Protein AF-A0A349SEW2-F1 (afdb_monomer_lite)

Structure (mmCIF, N/CA/C/O backbone):
data_AF-A0A349SEW2-F1
#
_entry.id   AF-A0A349SEW2-F1
#
loop_
_atom_site.group_PDB
_atom_site.id
_atom_site.type_symbol
_atom_site.label_atom_id
_atom_site.label_alt_id
_atom_site.label_comp_id
_atom_site.label_asym_id
_atom_site.label_entity_id
_atom_site.label_seq_id
_atom_site.pdbx_PDB_ins_code
_atom_site.Cartn_x
_atom_site.Cartn_y
_atom_site.Cartn_z
_atom_site.occupancy
_atom_site.B_iso_or_equiv
_atom_site.auth_seq_id
_atom_site.auth_comp_id
_atom_site.auth_asym_id
_atom_site.auth_atom_id
_atom_site.pdbx_PDB_model_num
ATOM 1 N N . PRO A 1 1 ? -11.422 -7.385 4.756 1.00 82.00 1 PRO A N 1
ATOM 2 C CA . PRO A 1 1 ? -11.006 -6.207 5.560 1.00 82.00 1 PRO A CA 1
ATOM 3 C C . PRO A 1 1 ? -10.818 -5.003 4.628 1.00 82.00 1 PRO A C 1
ATOM 5 O O . PRO A 1 1 ? -10.514 -5.236 3.455 1.00 82.00 1 PRO A O 1
ATOM 8 N N . PRO A 1 2 ? -11.020 -3.761 5.100 1.00 93.88 2 PRO A N 1
ATOM 9 C CA . PRO A 1 2 ? -10.695 -2.562 4.334 1.00 93.88 2 PRO A CA 1
ATOM 10 C C . PRO A 1 2 ? -9.209 -2.535 3.959 1.00 93.88 2 PRO A C 1
ATOM 12 O O . PRO A 1 2 ? -8.353 -2.984 4.724 1.00 93.88 2 PRO A O 1
ATOM 15 N N . ARG A 1 3 ? -8.908 -2.062 2.750 1.00 96.00 3 ARG A N 1
ATOM 16 C CA . ARG A 1 3 ? -7.550 -2.027 2.199 1.00 96.00 3 ARG A CA 1
ATOM 17 C C . ARG A 1 3 ? -7.356 -0.760 1.388 1.00 96.00 3 ARG A C 1
ATOM 19 O O . ARG A 1 3 ? -8.271 -0.347 0.679 1.00 96.00 3 ARG A O 1
ATOM 26 N N . PHE A 1 4 ? -6.150 -0.212 1.440 1.00 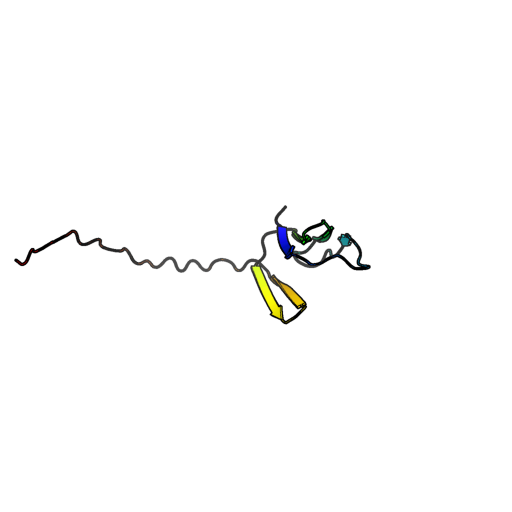96.00 4 PHE A N 1
ATOM 27 C CA . PHE A 1 4 ? -5.680 0.787 0.487 1.00 96.00 4 PHE A CA 1
ATOM 28 C C . PHE A 1 4 ? -4.566 0.162 -0.352 1.00 96.00 4 PHE A C 1
ATOM 30 O O . PHE A 1 4 ? -3.709 -0.535 0.190 1.00 96.00 4 PHE A O 1
ATOM 37 N N . ILE A 1 5 ? -4.614 0.331 -1.671 1.00 96.75 5 ILE A N 1
ATOM 38 C CA . ILE A 1 5 ? -3.719 -0.362 -2.603 1.00 96.7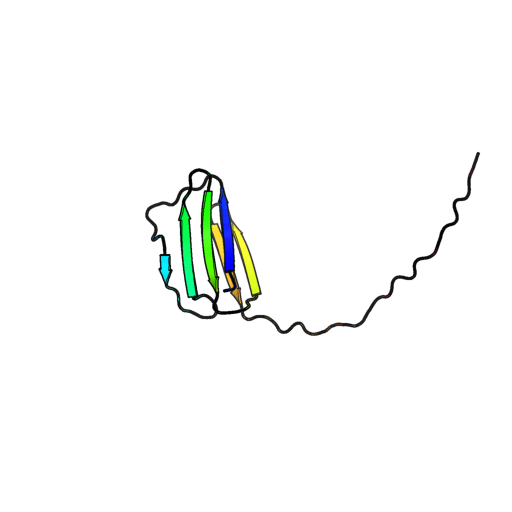5 5 ILE A CA 1
ATOM 39 C C . ILE A 1 5 ? -3.050 0.676 -3.495 1.00 96.75 5 ILE A C 1
ATOM 41 O O . ILE A 1 5 ? -3.733 1.503 -4.094 1.00 96.75 5 ILE A O 1
ATOM 45 N N . LEU A 1 6 ? -1.726 0.593 -3.600 1.00 96.06 6 LEU A N 1
ATOM 46 C CA . LEU A 1 6 ? -0.929 1.352 -4.555 1.00 96.06 6 LEU A CA 1
ATOM 47 C C . LEU A 1 6 ? -0.246 0.398 -5.527 1.00 96.06 6 LEU A C 1
ATOM 49 O O . LEU A 1 6 ? 0.433 -0.536 -5.106 1.00 96.06 6 LEU A O 1
ATOM 53 N N . ASP A 1 7 ? -0.400 0.664 -6.819 1.00 95.50 7 ASP A N 1
ATOM 54 C CA . ASP A 1 7 ? 0.319 -0.032 -7.880 1.00 95.50 7 ASP A CA 1
ATOM 55 C C . ASP A 1 7 ? 1.414 0.878 -8.444 1.00 95.50 7 ASP A C 1
ATOM 57 O O . ASP A 1 7 ? 1.143 1.977 -8.928 1.00 95.50 7 ASP A O 1
ATOM 61 N N . PHE A 1 8 ? 2.655 0.402 -8.396 1.00 94.12 8 PHE A N 1
ATOM 62 C CA . PHE A 1 8 ? 3.821 1.056 -8.976 1.00 94.12 8 PHE A CA 1
ATOM 63 C C . PHE A 1 8 ? 4.239 0.307 -10.244 1.00 94.12 8 PHE A C 1
ATOM 65 O O . PHE A 1 8 ? 4.932 -0.710 -10.181 1.00 94.12 8 PHE A O 1
ATOM 72 N N . PHE A 1 9 ? 3.799 0.797 -11.401 1.00 94.12 9 PHE A N 1
ATOM 73 C CA . PHE A 1 9 ? 4.128 0.211 -12.703 1.00 94.12 9 PHE A CA 1
ATOM 74 C C . PHE A 1 9 ? 5.574 0.503 -13.108 1.00 94.12 9 PHE A C 1
ATOM 76 O O . PHE A 1 9 ? 6.078 1.604 -12.889 1.00 94.12 9 PHE A O 1
ATOM 83 N N . GLY A 1 10 ? 6.247 -0.487 -13.694 1.00 92.69 10 GLY A N 1
ATOM 84 C CA . GLY A 1 10 ? 7.656 -0.388 -14.089 1.00 92.69 10 GLY A CA 1
ATOM 85 C C . GLY A 1 10 ? 8.640 -0.336 -12.914 1.00 92.69 10 GLY A C 1
ATOM 86 O O . GLY A 1 10 ? 9.841 -0.184 -13.129 1.00 92.69 10 GLY A O 1
ATOM 87 N N . VAL A 1 11 ? 8.152 -0.477 -11.678 1.00 91.06 11 VAL A N 1
ATOM 88 C CA . VAL A 1 11 ? 8.969 -0.517 -10.463 1.00 91.06 11 VAL A CA 1
ATOM 89 C C . VAL A 1 11 ? 9.096 -1.959 -9.995 1.00 91.06 11 VAL A C 1
ATOM 91 O O . VAL A 1 11 ? 8.103 -2.683 -9.912 1.00 91.06 11 VAL A O 1
ATOM 94 N N . ARG A 1 12 ? 10.326 -2.359 -9.664 1.00 89.69 12 ARG A N 1
ATOM 95 C CA . ARG A 1 12 ? 10.642 -3.663 -9.075 1.00 89.69 12 ARG A CA 1
ATOM 96 C C . ARG A 1 12 ? 10.960 -3.522 -7.603 1.00 89.69 12 ARG A C 1
ATOM 98 O O . ARG A 1 12 ? 11.597 -2.549 -7.188 1.00 89.69 12 ARG A O 1
ATOM 105 N N . LEU A 1 13 ? 10.564 -4.524 -6.830 1.00 85.12 13 LEU A N 1
ATOM 106 C CA . LEU A 1 13 ? 10.897 -4.569 -5.420 1.00 85.12 13 LEU A CA 1
ATOM 107 C C . LEU A 1 13 ? 12.402 -4.824 -5.240 1.00 85.12 13 LEU A C 1
ATOM 109 O O . LEU A 1 13 ? 12.955 -5.795 -5.753 1.00 85.12 13 LEU A O 1
ATOM 113 N N . GLY A 1 14 ? 13.071 -3.933 -4.507 1.00 82.50 14 GLY A N 1
ATOM 114 C CA . GLY A 1 14 ? 14.455 -4.134 -4.079 1.00 82.50 14 GLY A CA 1
ATOM 115 C C . GLY A 1 14 ? 14.569 -5.162 -2.946 1.00 82.50 14 GLY A C 1
ATOM 116 O O . GLY A 1 14 ? 13.701 -6.008 -2.740 1.00 82.50 14 GLY A O 1
ATOM 117 N N . LYS A 1 15 ? 15.636 -5.068 -2.146 1.00 80.69 15 LYS A N 1
ATOM 118 C CA . LYS A 1 15 ? 15.777 -5.857 -0.910 1.00 80.69 15 LYS A CA 1
ATOM 119 C C . LYS A 1 15 ? 14.901 -5.258 0.197 1.00 80.69 15 LYS A C 1
ATOM 121 O O . LYS A 1 15 ? 15.406 -4.558 1.068 1.00 80.69 15 LYS A O 1
ATOM 126 N N . VAL A 1 16 ? 13.594 -5.480 0.122 1.00 81.31 16 VAL A N 1
ATOM 127 C CA . VAL A 1 16 ? 12.619 -5.048 1.135 1.00 81.31 16 VAL A CA 1
ATOM 128 C C . VAL A 1 16 ? 11.770 -6.245 1.544 1.00 81.31 16 VAL A C 1
ATOM 130 O O . VAL A 1 16 ? 11.477 -7.116 0.721 1.00 81.31 16 VAL A O 1
ATOM 133 N N . ASP A 1 17 ? 11.378 -6.292 2.815 1.00 83.88 17 ASP A N 1
ATOM 134 C CA . ASP A 1 17 ? 10.483 -7.324 3.324 1.00 83.88 17 ASP A CA 1
ATOM 135 C C . ASP A 1 17 ? 9.130 -7.287 2.605 1.00 83.88 17 ASP A C 1
ATOM 137 O O . ASP A 1 17 ? 8.508 -6.239 2.425 1.00 83.88 17 ASP A O 1
ATOM 141 N N . LYS A 1 18 ? 8.646 -8.465 2.205 1.00 90.38 18 LYS A N 1
ATOM 142 C CA . LYS A 1 18 ? 7.357 -8.604 1.508 1.00 90.38 18 LYS A CA 1
ATOM 143 C C . LYS A 1 18 ? 6.156 -8.375 2.424 1.00 90.38 18 LYS A C 1
ATOM 145 O O . LYS A 1 18 ? 5.056 -8.151 1.928 1.00 90.38 18 LYS A O 1
ATOM 150 N N . SER A 1 19 ? 6.347 -8.465 3.736 1.00 93.50 19 SER A N 1
ATOM 151 C CA . SER A 1 19 ? 5.313 -8.204 4.731 1.00 93.50 19 SER A CA 1
ATOM 152 C C . SER A 1 19 ? 5.925 -7.512 5.939 1.00 93.50 19 SER A C 1
ATOM 154 O O . SER A 1 19 ? 6.929 -7.977 6.477 1.00 93.50 19 SER A O 1
ATOM 156 N N . ILE A 1 20 ? 5.319 -6.400 6.345 1.00 93.81 20 ILE A N 1
ATOM 157 C CA . ILE A 1 20 ? 5.753 -5.583 7.473 1.00 93.81 20 ILE A CA 1
ATOM 158 C C . ILE A 1 20 ? 4.572 -5.478 8.446 1.00 93.81 20 ILE A C 1
ATOM 160 O O . ILE A 1 20 ? 3.599 -4.782 8.138 1.00 93.81 20 ILE A O 1
ATOM 164 N N . PRO A 1 21 ? 4.619 -6.144 9.615 1.00 94.00 21 PRO A N 1
ATOM 165 C CA . PRO A 1 21 ? 3.603 -5.956 10.640 1.00 94.00 21 PRO A CA 1
ATOM 166 C C . PRO A 1 21 ? 3.742 -4.554 11.244 1.00 94.00 21 PRO A C 1
ATOM 168 O O . PRO A 1 21 ? 4.823 -4.172 11.692 1.00 94.00 21 PRO A O 1
ATOM 171 N N . VAL A 1 22 ? 2.646 -3.793 11.281 1.00 92.81 22 VAL A N 1
ATOM 172 C CA . VAL A 1 22 ? 2.640 -2.421 11.815 1.00 92.81 22 VAL A CA 1
ATOM 173 C C . VAL A 1 22 ? 1.902 -2.360 13.149 1.00 92.81 22 VAL A C 1
ATOM 175 O O . VAL A 1 22 ? 2.454 -1.863 14.131 1.00 92.81 22 VAL A O 1
ATOM 178 N N . LYS A 1 23 ? 0.665 -2.874 13.186 1.00 87.94 23 LYS A N 1
ATOM 179 C CA . LYS A 1 23 ? -0.223 -2.923 14.359 1.00 87.94 23 LYS A CA 1
ATOM 180 C C . LYS A 1 23 ? -0.319 -1.581 15.094 1.00 87.94 23 LYS A C 1
ATOM 182 O O . LYS A 1 23 ? -0.236 -1.523 16.322 1.00 87.94 23 LYS A O 1
ATOM 187 N N . ARG A 1 24 ? -0.464 -0.484 14.342 1.00 86.44 24 ARG A N 1
ATOM 188 C CA . ARG A 1 24 ? -0.510 0.883 14.885 1.00 86.44 24 ARG A CA 1
ATOM 189 C C . ARG A 1 24 ? -1.652 1.677 14.268 1.00 86.44 24 ARG A C 1
ATOM 191 O O . ARG A 1 24 ? -1.716 1.863 13.055 1.00 86.44 24 ARG A O 1
ATOM 198 N N . GL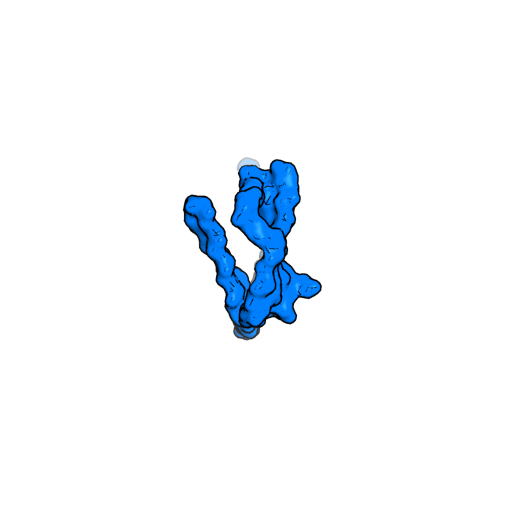Y A 1 25 ? -2.508 2.228 15.128 1.00 89.38 25 GLY A N 1
ATOM 199 C CA . GLY A 1 25 ? -3.681 2.977 14.688 1.00 89.38 25 GLY A CA 1
ATOM 200 C C . GLY A 1 25 ? -4.616 2.082 13.876 1.00 89.38 25 GLY A C 1
ATOM 201 O O . GLY A 1 25 ? -4.968 0.995 14.320 1.00 89.38 25 GLY A O 1
ATOM 202 N N . VAL A 1 26 ? -5.006 2.539 12.685 1.00 92.81 26 VAL A N 1
ATOM 203 C CA . VAL A 1 26 ? -5.897 1.796 11.779 1.00 92.81 26 VAL A CA 1
ATOM 204 C C . VAL A 1 26 ? -5.151 0.849 10.828 1.00 92.81 26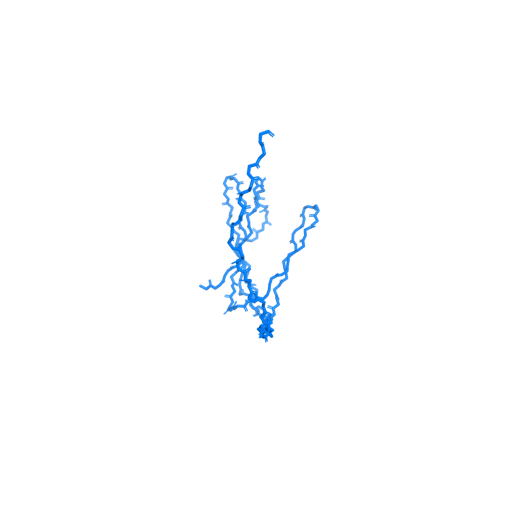 VAL A C 1
ATOM 206 O O . VAL A 1 26 ? -5.796 0.059 10.147 1.00 92.81 26 VAL A O 1
ATOM 209 N N . LEU A 1 27 ? -3.814 0.905 10.783 1.00 94.06 27 LEU A N 1
ATOM 210 C CA . LEU A 1 27 ? -2.979 0.093 9.896 1.00 94.06 27 LEU A CA 1
ATOM 211 C C . LEU A 1 27 ? -2.504 -1.181 10.614 1.00 94.06 27 LEU A C 1
ATOM 213 O O . LEU A 1 27 ? -1.809 -1.108 11.633 1.00 94.06 27 LEU A O 1
ATOM 217 N N . ASP A 1 28 ? -2.879 -2.338 10.073 1.00 94.50 28 ASP A N 1
ATOM 218 C CA . ASP A 1 28 ? -2.535 -3.656 10.616 1.00 94.50 28 AS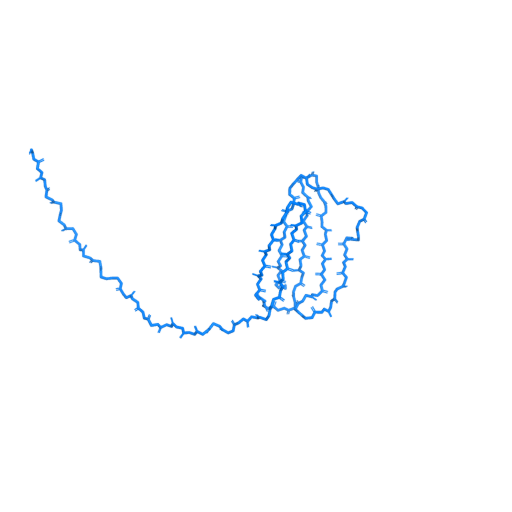P A CA 1
ATOM 219 C C . ASP A 1 28 ? -1.165 -4.120 10.106 1.00 94.50 28 ASP A C 1
ATOM 221 O O . ASP A 1 28 ? -0.197 -4.210 10.865 1.00 94.50 28 ASP A O 1
ATOM 225 N N . ASP A 1 29 ? -1.047 -4.321 8.796 1.00 95.94 29 ASP A N 1
ATOM 226 C CA . ASP A 1 29 ? 0.198 -4.685 8.130 1.00 95.94 29 ASP A CA 1
ATOM 227 C C . ASP A 1 29 ? 0.298 -4.062 6.727 1.00 95.94 29 ASP A C 1
ATOM 229 O O . ASP A 1 29 ? -0.660 -3.501 6.173 1.00 95.94 29 ASP A O 1
ATOM 233 N N . ILE A 1 30 ? 1.508 -4.121 6.175 1.00 95.62 30 ILE A N 1
ATOM 234 C CA . ILE A 1 30 ? 1.807 -3.726 4.802 1.00 95.62 30 ILE A CA 1
ATOM 235 C C . ILE A 1 30 ? 2.321 -4.956 4.071 1.00 95.62 30 ILE A C 1
ATOM 237 O O . ILE A 1 30 ? 3.304 -5.563 4.492 1.00 95.62 30 ILE A O 1
ATOM 241 N N . VAL A 1 31 ? 1.685 -5.300 2.956 1.00 96.56 31 VAL A N 1
ATOM 242 C CA . VAL A 1 31 ? 2.079 -6.420 2.102 1.00 96.56 31 VAL A CA 1
ATOM 243 C C . VAL A 1 31 ? 2.509 -5.890 0.748 1.00 96.56 31 VAL A C 1
ATOM 245 O O . VAL A 1 31 ? 1.785 -5.124 0.115 1.00 96.56 31 VAL A O 1
ATOM 248 N N . THR A 1 32 ? 3.665 -6.343 0.278 1.00 95.88 32 THR A N 1
ATOM 249 C CA . THR A 1 32 ? 4.174 -6.015 -1.049 1.00 95.88 32 THR A CA 1
ATOM 250 C C . THR A 1 32 ? 4.152 -7.248 -1.941 1.00 95.88 32 THR A C 1
ATOM 252 O O . THR A 1 32 ? 4.679 -8.305 -1.587 1.00 95.88 32 THR A O 1
ATOM 255 N N . VAL A 1 33 ? 3.543 -7.109 -3.114 1.00 94.56 33 VAL A N 1
ATOM 256 C CA . VAL A 1 33 ? 3.462 -8.143 -4.144 1.00 94.56 33 VAL A CA 1
ATOM 257 C C . VAL A 1 33 ? 4.190 -7.632 -5.377 1.00 94.56 33 VAL A C 1
ATOM 259 O O . VAL A 1 33 ? 3.750 -6.677 -6.009 1.00 94.56 33 VAL A O 1
ATOM 262 N N . ASP A 1 34 ? 5.308 -8.267 -5.704 1.00 93.31 34 ASP A N 1
ATOM 263 C CA . ASP A 1 34 ? 6.087 -7.953 -6.900 1.00 93.31 34 ASP A CA 1
ATOM 264 C C . ASP A 1 34 ? 5.665 -8.858 -8.062 1.00 93.31 34 ASP A C 1
ATOM 266 O O . ASP A 1 34 ? 5.412 -10.053 -7.878 1.00 93.31 34 ASP A O 1
ATOM 270 N N . SER A 1 35 ? 5.573 -8.275 -9.250 1.00 90.06 35 SER A N 1
ATOM 271 C CA . SER A 1 35 ? 5.207 -8.944 -10.499 1.00 90.06 35 SER A CA 1
ATOM 272 C C . SER A 1 35 ? 6.027 -8.371 -11.654 1.00 90.06 35 SER A C 1
ATOM 274 O O . SER A 1 35 ? 6.847 -7.476 -11.455 1.00 90.06 35 SER A O 1
ATOM 276 N N . GLU A 1 36 ? 5.868 -8.911 -12.863 1.00 89.00 36 GLU A N 1
ATOM 277 C CA . GLU A 1 36 ? 6.702 -8.509 -13.998 1.00 89.00 36 GLU A CA 1
ATOM 278 C C . GLU A 1 36 ? 6.532 -7.031 -14.393 1.00 89.00 36 GLU A C 1
ATOM 280 O O . GLU A 1 36 ? 7.493 -6.340 -14.732 1.00 89.00 36 GLU A O 1
ATOM 285 N N . ASP A 1 37 ? 5.311 -6.528 -14.313 1.00 93.62 37 ASP A N 1
ATOM 286 C CA . ASP A 1 37 ? 4.918 -5.203 -14.784 1.00 93.62 37 ASP A CA 1
ATOM 287 C C . ASP A 1 37 ? 4.812 -4.170 -13.658 1.00 93.62 37 ASP A C 1
ATOM 289 O O . ASP A 1 37 ? 4.856 -2.964 -13.919 1.00 93.62 37 ASP A O 1
ATOM 293 N N . ARG A 1 38 ? 4.662 -4.620 -12.407 1.00 95.25 38 ARG A N 1
ATOM 294 C CA . ARG A 1 38 ? 4.413 -3.731 -11.272 1.00 95.25 38 ARG A CA 1
ATOM 295 C C . ARG A 1 38 ? 4.823 -4.303 -9.923 1.00 95.25 38 ARG A C 1
ATOM 297 O O . ARG A 1 38 ? 4.759 -5.511 -9.690 1.00 95.25 38 ARG A O 1
ATOM 304 N N . THR A 1 39 ? 5.074 -3.390 -8.995 1.00 95.25 39 THR A N 1
ATOM 305 C CA . THR A 1 39 ? 5.061 -3.654 -7.556 1.00 95.25 39 THR A CA 1
ATOM 306 C C . THR A 1 39 ? 3.752 -3.134 -6.966 1.00 95.25 39 THR A C 1
ATOM 308 O O . THR A 1 39 ? 3.452 -1.946 -7.070 1.00 95.25 39 THR A O 1
ATOM 311 N N . ARG A 1 40 ? 2.974 -4.002 -6.320 1.00 96.31 40 ARG A N 1
ATOM 312 C CA . ARG A 1 40 ? 1.758 -3.635 -5.587 1.00 96.31 40 ARG A CA 1
ATOM 313 C C . ARG A 1 40 ? 2.049 -3.547 -4.096 1.00 96.31 40 ARG A C 1
ATOM 315 O O . ARG A 1 40 ? 2.505 -4.524 -3.510 1.00 96.31 40 ARG A O 1
ATOM 322 N N . VAL A 1 41 ? 1.699 -2.431 -3.473 1.00 96.25 41 VAL A N 1
ATOM 323 C CA . VAL A 1 41 ? 1.732 -2.246 -2.018 1.00 96.25 41 VAL A CA 1
ATOM 324 C C . VAL A 1 41 ? 0.302 -2.224 -1.489 1.00 96.25 41 VAL A C 1
ATOM 326 O O . VAL A 1 41 ? -0.541 -1.461 -1.959 1.00 96.25 41 VAL A O 1
ATOM 329 N N . ILE A 1 42 ? 0.021 -3.086 -0.520 1.00 96.94 42 ILE A N 1
ATOM 330 C CA . ILE A 1 42 ? -1.291 -3.278 0.094 1.00 96.94 42 ILE A CA 1
ATOM 331 C C . ILE A 1 42 ? -1.175 -2.895 1.563 1.00 96.94 42 ILE A C 1
ATOM 333 O O . ILE A 1 42 ? -0.451 -3.535 2.318 1.00 96.94 42 ILE A O 1
ATOM 337 N N . PHE A 1 43 ? -1.927 -1.883 1.969 1.00 96.81 43 PHE A N 1
ATOM 338 C CA . PHE A 1 43 ? -2.076 -1.475 3.359 1.00 96.81 43 PHE A CA 1
ATOM 339 C C . PHE A 1 43 ? -3.355 -2.125 3.897 1.00 96.81 43 PHE A C 1
ATOM 341 O O . PHE A 1 43 ? -4.457 -1.728 3.495 1.00 96.81 43 PHE A O 1
ATOM 348 N N . ASN A 1 44 ? -3.239 -3.151 4.746 1.00 96.00 44 ASN A N 1
ATOM 349 C CA . ASN A 1 44 ? -4.414 -3.773 5.360 1.00 96.00 44 ASN A CA 1
ATOM 350 C C . ASN A 1 44 ? -4.846 -2.971 6.585 1.00 96.00 44 ASN A C 1
ATOM 352 O O . ASN A 1 44 ? -4.041 -2.652 7.458 1.00 96.00 44 ASN A O 1
ATOM 356 N N . LEU A 1 45 ? -6.134 -2.647 6.644 1.00 95.12 45 LEU A N 1
ATOM 357 C CA . LEU A 1 45 ? -6.681 -1.768 7.664 1.00 95.12 45 LEU A CA 1
ATOM 358 C C . LEU A 1 45 ? -7.623 -2.530 8.598 1.00 95.12 45 LEU A C 1
ATOM 360 O O . LEU A 1 45 ? -8.383 -3.404 8.173 1.00 95.12 45 LEU A O 1
ATOM 364 N N . LEU A 1 46 ? -7.612 -2.135 9.870 1.00 93.25 46 LEU A N 1
ATOM 365 C CA . LEU A 1 46 ? -8.498 -2.664 10.910 1.00 93.25 46 LEU A CA 1
ATOM 366 C C . LEU A 1 46 ? -9.923 -2.091 10.817 1.00 93.25 46 LEU A C 1
ATOM 368 O O . LEU A 1 46 ? -10.856 -2.653 11.385 1.00 93.25 46 LEU A O 1
ATOM 372 N N . GLY A 1 47 ? -10.109 -0.982 10.095 1.00 91.75 47 GLY A N 1
ATOM 373 C CA . GLY A 1 47 ? -11.391 -0.294 9.965 1.00 91.75 47 GLY A CA 1
ATOM 374 C C . GLY A 1 47 ? -11.379 0.790 8.890 1.00 91.75 47 GLY A C 1
ATOM 375 O O . GLY A 1 47 ? -10.417 0.927 8.134 1.00 91.75 47 GLY A O 1
ATOM 376 N N . ALA A 1 48 ? -12.471 1.553 8.809 1.00 89.88 48 ALA A N 1
ATOM 377 C CA . ALA A 1 48 ? -12.547 2.717 7.932 1.00 89.88 48 ALA A CA 1
ATOM 378 C C . ALA A 1 48 ? -11.540 3.792 8.373 1.00 89.88 48 ALA A C 1
ATOM 380 O O . ALA A 1 48 ? -11.352 4.013 9.568 1.00 89.88 48 ALA A O 1
ATOM 381 N N . ALA A 1 49 ? -10.921 4.468 7.406 1.00 90.75 49 ALA A N 1
ATOM 382 C CA . ALA A 1 49 ? -9.915 5.500 7.627 1.00 90.75 49 ALA A CA 1
ATOM 383 C C . ALA A 1 49 ? -10.072 6.613 6.590 1.00 90.75 49 ALA A C 1
ATOM 385 O O . ALA A 1 49 ? -10.476 6.354 5.453 1.00 90.75 49 ALA A O 1
ATOM 386 N N . THR A 1 50 ? -9.711 7.839 6.961 1.00 92.75 50 THR A N 1
ATOM 387 C CA . THR A 1 50 ? -9.408 8.873 5.964 1.00 92.75 50 THR A CA 1
ATOM 388 C C . THR A 1 50 ? -8.031 8.593 5.371 1.00 92.75 50 THR A C 1
ATOM 390 O O . THR A 1 50 ? -7.136 8.119 6.074 1.00 92.75 50 THR A O 1
ATOM 393 N N . VAL A 1 51 ? -7.856 8.859 4.075 1.00 93.69 51 VAL A N 1
ATOM 394 C CA . VAL A 1 51 ? -6.584 8.634 3.379 1.00 93.69 51 VAL A CA 1
ATOM 395 C C . VAL A 1 51 ? -6.139 9.924 2.710 1.00 93.69 51 VAL A C 1
ATOM 397 O O . VAL A 1 51 ? -6.872 10.482 1.895 1.00 93.69 51 VAL A O 1
ATOM 400 N N . THR A 1 52 ? -4.922 10.357 3.025 1.00 95.38 52 THR A N 1
ATOM 401 C CA . THR A 1 52 ? -4.243 11.450 2.324 1.00 95.38 52 THR A CA 1
ATOM 402 C C . THR A 1 52 ? -2.986 10.901 1.671 1.00 95.38 52 THR A C 1
ATOM 404 O O . THR A 1 52 ? -2.191 10.226 2.323 1.00 95.38 52 THR A O 1
ATOM 407 N N . GLN A 1 53 ? -2.795 11.206 0.392 1.00 95.50 53 GLN A N 1
ATOM 408 C CA . GLN A 1 53 ? -1.621 10.805 -0.372 1.00 95.50 53 GLN A CA 1
ATOM 409 C C . GLN A 1 53 ? -0.898 12.046 -0.887 1.00 95.50 53 GLN A C 1
ATOM 411 O O . GLN A 1 53 ? -1.519 12.939 -1.463 1.00 95.50 53 GLN A O 1
ATOM 416 N N . THR A 1 54 ? 0.418 12.079 -0.719 1.00 97.06 54 THR A N 1
ATOM 417 C CA . THR A 1 54 ? 1.290 13.056 -1.375 1.00 97.06 54 THR A CA 1
ATOM 418 C C . THR A 1 54 ? 2.395 12.330 -2.128 1.00 97.06 54 THR A C 1
ATOM 420 O O . THR A 1 54 ? 2.833 11.247 -1.739 1.00 97.06 54 THR A O 1
ATOM 423 N N . SER A 1 55 ? 2.826 12.908 -3.244 1.00 95.44 55 SER A N 1
ATOM 424 C CA . SER A 1 55 ? 3.862 12.332 -4.098 1.00 95.44 55 SER A CA 1
ATOM 425 C C . SER A 1 55 ? 4.928 13.366 -4.422 1.00 95.44 55 SER A C 1
ATOM 427 O O . SER A 1 55 ? 4.611 14.504 -4.771 1.00 95.44 55 SER A O 1
ATOM 429 N N . SER A 1 56 ? 6.181 12.940 -4.370 1.00 94.88 56 SER A N 1
ATOM 430 C CA . SER A 1 56 ? 7.341 13.642 -4.913 1.00 94.88 56 SER A CA 1
ATOM 431 C C . SER A 1 56 ? 8.139 12.666 -5.792 1.00 94.88 56 SER A C 1
ATOM 433 O O . SER A 1 56 ? 7.829 11.470 -5.817 1.00 94.88 56 SER A O 1
ATOM 435 N N . PRO A 1 57 ? 9.131 13.127 -6.575 1.00 94.62 57 PRO A N 1
ATOM 436 C CA . PRO A 1 57 ? 9.920 12.226 -7.407 1.00 94.62 57 PRO A CA 1
ATOM 437 C C . PRO A 1 57 ? 10.517 11.073 -6.586 1.00 94.62 57 PRO A C 1
ATOM 439 O O . PRO A 1 57 ? 11.284 11.294 -5.653 1.00 94.62 57 PRO A O 1
ATOM 442 N N . GLY A 1 58 ? 10.133 9.841 -6.924 1.00 89.75 58 GLY A N 1
ATOM 443 C CA . GLY A 1 58 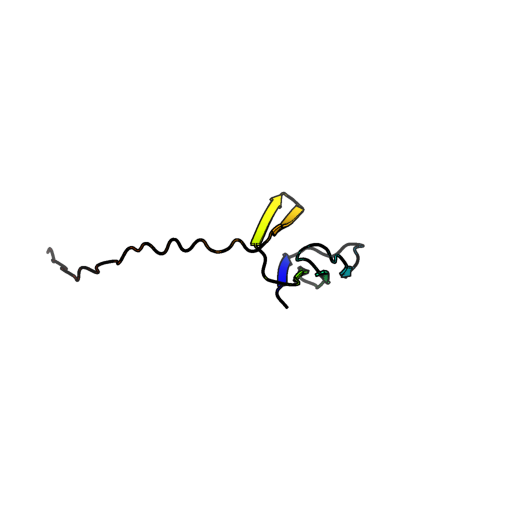? 10.606 8.621 -6.264 1.00 89.75 58 GLY A CA 1
ATOM 444 C C . GLY A 1 58 ? 9.986 8.309 -4.896 1.00 89.75 58 GLY A C 1
ATOM 445 O O . GLY A 1 58 ? 10.337 7.283 -4.319 1.00 89.75 58 GLY A O 1
ATOM 446 N N . VAL A 1 59 ? 9.071 9.135 -4.372 1.00 93.56 59 VAL A N 1
ATOM 447 C CA . VAL A 1 59 ? 8.474 8.928 -3.042 1.00 93.56 59 VAL A CA 1
ATOM 448 C C . VAL A 1 59 ? 6.965 9.146 -3.080 1.00 93.56 59 VAL A C 1
ATOM 450 O O . VAL A 1 59 ? 6.472 10.169 -3.550 1.00 93.56 59 VAL A O 1
ATOM 453 N N . VAL A 1 60 ? 6.223 8.190 -2.522 1.00 95.12 60 VAL A N 1
ATOM 454 C CA . VAL A 1 60 ? 4.791 8.331 -2.240 1.00 95.12 60 VAL A CA 1
ATOM 455 C C . VAL A 1 60 ? 4.582 8.178 -0.742 1.00 95.12 60 VAL A C 1
ATOM 457 O O . VAL A 1 60 ? 4.925 7.149 -0.162 1.00 95.12 60 VAL A O 1
ATOM 460 N N . THR A 1 61 ? 4.000 9.201 -0.127 1.00 96.06 61 THR A N 1
ATOM 461 C CA . THR A 1 61 ? 3.637 9.210 1.288 1.00 96.06 61 THR A CA 1
ATOM 462 C C . THR A 1 61 ? 2.135 9.006 1.401 1.00 96.06 61 THR A C 1
ATOM 464 O O . THR A 1 61 ? 1.356 9.752 0.808 1.00 96.06 61 THR A O 1
ATOM 467 N N . VAL A 1 62 ? 1.728 8.006 2.181 1.00 95.69 62 VAL A N 1
ATOM 468 C CA . VAL A 1 62 ? 0.322 7.732 2.492 1.00 95.69 62 VAL A CA 1
ATOM 469 C C . VAL A 1 62 ? 0.109 7.910 3.987 1.00 95.69 62 VAL A C 1
ATOM 471 O O . VAL A 1 62 ? 0.797 7.287 4.794 1.00 95.69 62 VAL A O 1
ATOM 474 N N . SER A 1 63 ? -0.861 8.743 4.344 1.00 94.62 63 SER A N 1
ATOM 475 C CA . SER A 1 63 ? -1.260 9.009 5.722 1.00 94.62 63 SER A CA 1
ATOM 476 C C . SER A 1 63 ? -2.679 8.505 5.951 1.00 94.62 63 SER A C 1
ATOM 478 O O . SER A 1 63 ? -3.597 8.869 5.215 1.00 94.62 63 SER A O 1
ATOM 480 N N . PHE A 1 64 ? -2.855 7.696 6.995 1.00 93.81 64 PHE A N 1
ATOM 481 C CA . PHE A 1 64 ? -4.153 7.179 7.420 1.00 93.81 64 PHE A CA 1
ATOM 482 C C . PHE A 1 64 ? -4.618 7.914 8.676 1.00 93.81 64 PHE A C 1
ATOM 484 O O . PHE A 1 64 ? -3.948 7.864 9.709 1.00 93.81 64 PHE A O 1
ATOM 491 N N . GLY A 1 65 ? -5.757 8.595 8.584 1.00 90.06 65 GLY A N 1
ATOM 492 C CA . GLY A 1 65 ? -6.398 9.285 9.701 1.00 90.06 65 GLY A CA 1
ATOM 493 C C . GLY A 1 65 ? -7.642 8.552 10.198 1.00 90.06 65 GLY A C 1
ATOM 494 O O . GLY A 1 65 ? -8.131 7.603 9.577 1.00 90.06 65 GLY A O 1
ATOM 495 N N . SER A 1 66 ? -8.194 9.015 11.319 1.00 81.62 66 SER A N 1
ATOM 496 C CA . SER A 1 66 ? -9.513 8.569 11.768 1.00 81.62 66 SER A CA 1
ATOM 497 C C . SER A 1 66 ? -10.582 8.940 10.727 1.00 81.62 66 SER A C 1
ATOM 499 O O . SER A 1 66 ? -10.461 9.967 10.048 1.00 81.62 66 SER A O 1
ATOM 501 N N . PRO A 1 67 ? -11.630 8.114 10.557 1.00 71.50 67 PRO A N 1
ATOM 502 C CA . PRO A 1 67 ? -12.774 8.495 9.747 1.00 71.50 67 PRO A CA 1
ATOM 503 C C . PRO A 1 67 ? -13.400 9.740 10.379 1.00 71.50 67 PRO A C 1
ATOM 505 O O . PRO A 1 67 ? -13.870 9.696 11.516 1.00 71.50 67 PRO A O 1
ATOM 508 N N . GLN A 1 68 ? -13.363 10.867 9.667 1.00 60.19 68 GLN A N 1
ATOM 509 C CA . GLN A 1 68 ? -14.087 12.054 10.097 1.00 60.19 68 GLN A CA 1
ATOM 510 C C . GLN A 1 68 ? -15.581 11.722 10.012 1.00 60.19 68 GLN A C 1
ATOM 512 O O . GLN A 1 68 ? -16.026 11.282 8.947 1.00 60.19 68 GLN A O 1
ATOM 517 N N . PRO A 1 69 ? -16.367 11.897 11.091 1.00 55.84 69 PRO A N 1
ATOM 518 C CA . PRO A 1 69 ? -17.813 11.841 10.976 1.00 55.84 69 PRO A CA 1
ATOM 519 C C . PRO A 1 69 ? -18.201 12.830 9.884 1.00 55.84 69 PRO A C 1
ATOM 521 O O . PRO A 1 69 ? -17.816 13.999 9.952 1.00 55.84 69 PRO A O 1
ATOM 524 N N . ALA A 1 70 ? -18.901 12.367 8.851 1.00 54.94 70 ALA A N 1
ATOM 525 C CA . ALA A 1 70 ? -19.475 13.277 7.880 1.00 54.94 70 ALA A CA 1
ATOM 526 C C . ALA A 1 70 ? -20.421 14.199 8.657 1.00 54.94 70 ALA A C 1
ATOM 528 O O . ALA A 1 70 ? -21.502 13.779 9.069 1.00 54.94 70 ALA A O 1
ATOM 529 N N . THR A 1 71 ? -20.002 15.437 8.923 1.00 46.53 71 THR A N 1
ATOM 530 C CA . THR A 1 71 ? -20.929 16.481 9.341 1.00 46.53 71 THR A CA 1
ATOM 531 C C . THR A 1 71 ? -21.945 16.574 8.216 1.00 46.53 71 THR A C 1
ATOM 533 O O . THR A 1 71 ? -21.611 16.986 7.107 1.00 46.53 71 THR A O 1
ATOM 536 N N . ALA A 1 72 ? -23.159 16.100 8.481 1.00 49.22 72 ALA A N 1
ATOM 537 C CA . ALA A 1 72 ? -24.272 16.178 7.560 1.00 49.22 72 ALA A CA 1
ATOM 538 C C . ALA A 1 72 ? -24.617 17.655 7.329 1.00 49.22 72 ALA A C 1
ATOM 540 O O . ALA A 1 72 ? -25.496 18.210 7.977 1.00 49.22 72 ALA A O 1
ATOM 541 N N . ALA A 1 73 ? -23.931 18.299 6.389 1.00 48.41 73 ALA A N 1
ATOM 542 C CA . ALA A 1 73 ? -24.439 19.480 5.712 1.00 48.41 73 ALA A CA 1
ATOM 543 C C . ALA A 1 73 ? -25.328 19.000 4.557 1.00 48.41 73 ALA A C 1
ATOM 545 O O . ALA A 1 73 ? -25.021 19.167 3.380 1.00 48.41 73 ALA A O 1
ATOM 546 N N . ALA A 1 74 ? -26.427 18.336 4.917 1.00 52.56 74 ALA A N 1
ATOM 547 C CA . ALA A 1 74 ? -27.576 18.205 4.043 1.00 52.56 74 ALA A CA 1
ATOM 548 C C . ALA A 1 74 ? -28.395 19.496 4.178 1.00 52.56 74 ALA A C 1
ATOM 550 O O . ALA A 1 74 ? -29.357 19.553 4.938 1.00 52.56 74 ALA A O 1
ATOM 551 N N . THR A 1 75 ? -28.003 20.537 3.444 1.00 48.19 75 THR A N 1
ATOM 552 C CA . THR A 1 75 ? -28.867 21.696 3.188 1.00 48.19 75 THR A CA 1
ATOM 553 C C . THR A 1 75 ? -28.813 21.955 1.688 1.00 48.19 75 THR A C 1
ATOM 555 O O . THR A 1 75 ? -27.761 22.266 1.139 1.00 48.19 75 THR A O 1
ATOM 558 N N . GLY A 1 76 ? -29.922 21.635 1.021 1.00 51.31 76 GLY A N 1
ATOM 559 C CA . GLY A 1 76 ? -29.949 21.235 -0.381 1.00 51.31 76 GLY A CA 1
ATOM 560 C C . GLY A 1 76 ? -29.848 22.339 -1.425 1.00 51.31 76 GLY A C 1
ATOM 561 O O . GLY A 1 76 ? -29.959 23.525 -1.138 1.00 51.31 76 GLY A O 1
ATOM 562 N N . VAL A 1 77 ? -29.736 21.890 -2.676 1.00 42.56 77 VAL A N 1
ATOM 563 C CA . VAL A 1 77 ? -30.177 22.638 -3.854 1.00 42.56 77 VAL A CA 1
ATOM 564 C C . VAL A 1 77 ? -30.891 21.654 -4.780 1.00 42.56 77 VAL A C 1
ATOM 566 O O . VAL A 1 77 ? -30.271 20.780 -5.382 1.00 42.56 77 VAL A O 1
ATOM 569 N N . SER A 1 78 ? -32.215 21.780 -4.856 1.00 52.72 78 SER A N 1
ATOM 570 C CA . SER A 1 78 ? -33.031 21.187 -5.915 1.00 52.72 78 SER A CA 1
ATOM 571 C C . SER A 1 78 ? -32.740 21.923 -7.223 1.00 52.72 78 SER A C 1
ATOM 573 O O . SER A 1 78 ? -32.825 23.148 -7.263 1.00 52.72 78 SER A O 1
ATOM 575 N N . ALA A 1 79 ? -32.428 21.201 -8.298 1.00 45.66 79 ALA A N 1
ATOM 576 C CA . ALA A 1 79 ? -32.393 21.781 -9.636 1.00 45.66 79 ALA A CA 1
ATOM 577 C C . ALA A 1 79 ? -33.804 21.724 -10.247 1.00 45.66 79 ALA A C 1
ATOM 579 O O . ALA A 1 79 ? -34.321 20.636 -10.501 1.00 45.66 79 ALA A O 1
ATOM 580 N N . SER A 1 80 ? -34.427 22.883 -10.486 1.00 44.78 80 SER A N 1
ATOM 581 C CA . SER A 1 80 ? -35.571 22.977 -11.401 1.00 44.78 80 SER A CA 1
ATOM 582 C C . SER A 1 80 ? -35.067 22.787 -12.826 1.00 44.78 80 SER A C 1
ATOM 584 O O . SER A 1 80 ? -34.220 23.544 -13.295 1.00 44.78 80 SER A O 1
ATOM 586 N N . VAL A 1 81 ? -35.585 21.775 -13.516 1.00 47.66 81 VAL A N 1
ATOM 587 C CA . VAL A 1 81 ? -35.343 21.581 -14.946 1.00 47.66 81 VAL A CA 1
ATOM 588 C C . VAL A 1 81 ? -36.393 22.391 -15.701 1.00 47.66 81 VAL A C 1
ATOM 590 O O . VAL A 1 81 ? -37.561 22.006 -15.738 1.00 47.66 81 VAL A O 1
ATOM 593 N N . GLU A 1 82 ? -36.001 23.520 -16.288 1.00 44.72 82 GLU A N 1
ATOM 594 C CA . GLU A 1 82 ? -36.867 24.253 -17.214 1.00 44.72 82 GLU A CA 1
ATOM 595 C C . GLU A 1 82 ? -36.800 23.583 -18.597 1.00 44.72 82 GLU A C 1
ATOM 597 O O . GLU A 1 82 ? -35.727 23.377 -19.168 1.00 44.72 82 GLU A O 1
ATOM 602 N N . SER A 1 83 ? -37.957 23.154 -19.106 1.00 46.53 83 SER A N 1
ATOM 603 C CA . SER A 1 83 ? -38.086 22.435 -20.377 1.00 46.53 83 SER A CA 1
ATOM 604 C C . SER A 1 83 ? -38.170 23.392 -21.576 1.00 46.53 83 SER A C 1
ATOM 606 O O . SER A 1 83 ? -38.981 24.307 -21.577 1.00 46.53 83 SER A O 1
ATOM 608 N N . LYS A 1 84 ? -37.338 23.106 -22.593 1.00 46.44 84 LYS A N 1
ATOM 609 C CA . LYS A 1 84 ? -37.316 23.531 -24.016 1.00 46.44 84 LYS A CA 1
ATOM 610 C C . LYS A 1 84 ? -38.137 24.760 -24.461 1.00 46.44 84 LYS A C 1
ATOM 612 O O . LYS A 1 84 ? -39.360 24.706 -24.527 1.00 46.44 84 LYS A O 1
ATOM 617 N N . LEU A 1 85 ? -37.443 25.676 -25.149 1.00 41.00 85 LEU A N 1
ATOM 618 C CA . LEU A 1 85 ? -37.948 26.244 -26.405 1.00 41.00 85 LEU A CA 1
ATOM 619 C C . LEU A 1 85 ? -36.815 26.367 -27.443 1.00 41.00 85 LEU A C 1
ATOM 621 O O . LEU A 1 85 ? -35.967 27.250 -27.360 1.00 41.00 85 LEU A O 1
ATOM 625 N N . GLN A 1 86 ? -36.793 25.458 -28.425 1.00 50.91 86 GLN A N 1
ATOM 626 C CA . GLN A 1 86 ? -36.067 25.670 -29.682 1.00 50.91 86 GLN A CA 1
ATOM 627 C C . GLN A 1 86 ? -36.856 26.704 -30.487 1.00 50.91 86 GLN A C 1
ATOM 629 O O . GLN A 1 86 ? -38.020 26.458 -30.798 1.00 50.91 86 GLN A O 1
ATOM 634 N N . LYS A 1 87 ? -36.237 27.835 -30.833 1.00 42.25 87 LYS A N 1
ATOM 635 C CA . LYS A 1 87 ? -36.762 28.733 -31.862 1.00 42.25 87 LYS A CA 1
ATOM 636 C C . LYS A 1 87 ? -35.772 28.779 -33.019 1.00 42.25 87 LYS A C 1
ATOM 638 O O . LYS A 1 87 ? -34.640 29.223 -32.855 1.00 42.25 87 LYS A O 1
ATOM 643 N N . GLU A 1 88 ? -36.225 28.235 -34.142 1.00 43.53 88 GLU A N 1
ATOM 644 C CA . GLU A 1 88 ? -35.627 28.332 -35.470 1.00 43.53 88 GLU A CA 1
ATOM 645 C C . GLU A 1 88 ? -35.312 29.781 -35.852 1.00 43.53 88 GLU A C 1
ATOM 647 O O . GLU A 1 88 ? -36.087 30.693 -35.553 1.00 43.53 88 GLU A O 1
ATOM 652 N N . THR A 1 89 ? -34.243 29.961 -36.622 1.00 44.50 89 THR A N 1
ATOM 653 C CA . THR A 1 89 ? -34.121 31.081 -37.559 1.00 44.50 89 THR A CA 1
ATOM 654 C C . THR A 1 89 ? -33.539 30.564 -38.867 1.00 44.50 89 THR A C 1
ATOM 656 O O . THR A 1 89 ? -32.433 30.019 -38.877 1.00 44.50 89 THR A O 1
ATOM 659 N N . SER A 1 90 ? -34.347 30.703 -39.925 1.00 45.78 90 SER A N 1
ATOM 660 C CA . SER A 1 90 ? -33.922 30.788 -41.328 1.00 45.78 90 SER A CA 1
ATOM 661 C C . SER A 1 90 ? -32.978 31.959 -41.566 1.00 45.78 90 SER A C 1
ATOM 663 O O . SER A 1 90 ? -33.044 32.932 -40.779 1.00 45.78 90 SER A O 1
#

Radius of gyration: 22.45 Å; chains: 1; bounding box: 54×40×56 Å

Foldseek 3Di:
DDKDKDKAFPDFDDPDDQKAADVDDQFGIWGWDGDDGTIMIMTDGPDDWDWDWDDDVPDIDIDTHHPDPPPPPPPDDDDDDDDDDDDDDD

Sequence (90 aa):
PPRFILDFFGVRLGKVDKSIPVKRGVLDDIVTVDSEDRTRVIFNLLGAATVTQTSSPGVVTVSFGSPQPATAAATGVSASVESKLQKETS

pLDDT: mean 80.96, std 19.86, range [41.0, 97.06]

Secondary structure (DSSP, 8-state):
--EEEEEEET----S--SEEEEEETTEEEEEEEE-SSEEEEEEEESS--EEEEEEETTEEEEEEE-------------------------